Protein AF-A0A8T1UWN1-F1 (afdb_monomer_lite)

Secondary structure (DSSP, 8-state):
---HHHHHHHHHHHH------TT-EEEPPTT--GGG-GGG-SEEE--TTHHHHHHHHHHHHT-TTT----------TTSSHHHHHHHHHHHHHHTT-BEEEEETTTTEEEEEETTEEEEE-SGGGTTGGGSTTB-

Foldseek 3Di:
DCDPLQLLQLVQLQPQPFDLAAQDKRFRPPCHADSSDPVRPGIAGRHHCLVVVVVVLVCVLPPPVVPDNDDDDDDDPPPCPVSSVVVVSSVCSNVQAWEWDADPVPQWIWTDGNNDIDIDHPVVCPVVVVPSSYD

Radius of gyration: 14.73 Å; chains: 1; bounding box: 40×30×34 Å

pLDDT: mean 91.79, std 7.0, range [68.81, 98.38]

Organism: NCBI:txid29920

InterPro domains:
  IPR052980 Crinkler effector [PTHR33129] (8-135)

Sequence (135 aa):
MNPAALVAFWKAFRTIPTEIKADAVIALPEGTFLLGDSTLGSRIYIRFCYPQLWKLCWEIIHDKKMNTTHLVILGNPGIGKRFFGYVILLHLARVGATVVYESGGSNKRFLFSRDTVVQGSQSDFVQILKNPETY

Structure (mmCIF, N/CA/C/O backbone):
data_AF-A0A8T1UWN1-F1
#
_entry.id   AF-A0A8T1UWN1-F1
#
loop_
_atom_site.group_PDB
_atom_site.id
_atom_site.type_symbol
_atom_site.label_atom_id
_atom_site.label_alt_id
_atom_site.label_comp_id
_atom_site.label_asym_id
_atom_site.label_entity_id
_atom_site.label_seq_id
_atom_site.pdbx_PDB_ins_code
_atom_site.Cartn_x
_atom_site.Cartn_y
_atom_site.Cartn_z
_atom_site.occupancy
_atom_site.B_iso_or_equiv
_atom_site.auth_seq_id
_atom_site.auth_comp_id
_atom_site.auth_asym_id
_atom_site.auth_atom_id
_atom_site.pdbx_PDB_model_num
ATOM 1 N N . MET A 1 1 ? -12.426 2.978 16.751 1.00 70.06 1 MET A N 1
ATOM 2 C CA . MET A 1 1 ? -11.200 2.155 16.618 1.00 70.06 1 MET A CA 1
ATOM 3 C C . MET A 1 1 ? -11.524 0.901 15.812 1.00 70.06 1 MET A C 1
ATOM 5 O O . MET A 1 1 ? -12.646 0.431 15.929 1.00 70.06 1 MET A O 1
ATOM 9 N N . ASN A 1 2 ? -10.589 0.410 14.988 1.00 80.62 2 ASN A N 1
ATOM 10 C CA . ASN A 1 2 ? -10.671 -0.831 14.195 1.00 80.62 2 ASN A CA 1
ATOM 11 C C . ASN A 1 2 ? -11.940 -1.025 13.338 1.00 80.62 2 ASN A C 1
ATOM 13 O O . ASN A 1 2 ? -12.687 -1.978 13.561 1.00 80.62 2 ASN A O 1
ATOM 17 N N . PRO A 1 3 ? -12.200 -0.176 12.325 1.00 89.00 3 PRO A N 1
ATOM 18 C CA . PRO A 1 3 ? -13.298 -0.427 11.395 1.00 89.00 3 PRO A CA 1
ATOM 19 C C . PRO A 1 3 ? -13.068 -1.747 10.643 1.00 89.00 3 PRO A C 1
ATOM 21 O O . PRO A 1 3 ? -12.033 -1.917 9.997 1.00 89.00 3 PRO A O 1
ATOM 24 N N . ALA A 1 4 ? -14.026 -2.676 10.716 1.00 93.38 4 ALA A N 1
ATOM 25 C CA . ALA A 1 4 ? -13.863 -4.049 10.225 1.00 93.38 4 ALA A CA 1
ATOM 26 C C . ALA A 1 4 ? -13.403 -4.124 8.757 1.00 93.38 4 ALA A C 1
ATOM 28 O O . ALA A 1 4 ? -12.516 -4.907 8.426 1.00 93.38 4 ALA A O 1
ATOM 29 N N . ALA A 1 5 ? -13.939 -3.256 7.893 1.00 94.81 5 ALA A N 1
ATOM 30 C CA . ALA A 1 5 ? -13.566 -3.200 6.480 1.00 94.81 5 ALA A CA 1
ATOM 31 C C . ALA A 1 5 ? -12.099 -2.774 6.261 1.00 94.81 5 ALA A C 1
ATOM 33 O O . ALA A 1 5 ? -11.400 -3.355 5.432 1.00 94.81 5 ALA A O 1
ATOM 34 N N . LEU A 1 6 ? -11.601 -1.807 7.041 1.00 94.69 6 LEU A N 1
ATOM 35 C CA . LEU A 1 6 ? -10.200 -1.374 6.989 1.00 94.69 6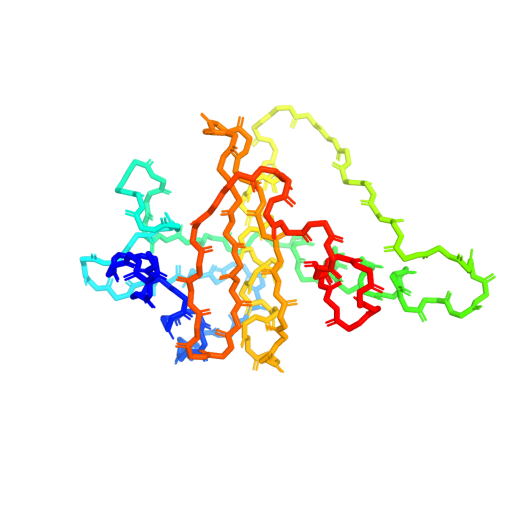 LEU A CA 1
ATOM 36 C C . LEU A 1 6 ? -9.253 -2.444 7.549 1.00 94.69 6 LEU A C 1
ATOM 38 O O . LEU A 1 6 ? -8.163 -2.643 7.014 1.00 94.69 6 LEU A O 1
ATOM 42 N N . VAL A 1 7 ? -9.677 -3.159 8.596 1.00 96.06 7 VAL A N 1
ATOM 43 C CA . VAL A 1 7 ? -8.933 -4.303 9.147 1.00 96.06 7 VAL A CA 1
ATOM 44 C C . VAL A 1 7 ? -8.823 -5.423 8.113 1.00 96.06 7 VAL A C 1
ATOM 46 O O . VAL A 1 7 ? -7.730 -5.952 7.907 1.00 96.06 7 VAL A O 1
ATOM 49 N N . ALA A 1 8 ? -9.921 -5.760 7.429 1.00 96.44 8 ALA A N 1
ATOM 50 C CA . ALA A 1 8 ? -9.925 -6.761 6.364 1.00 96.44 8 ALA A CA 1
ATOM 51 C C . ALA A 1 8 ? -8.974 -6.372 5.222 1.00 96.44 8 ALA A C 1
ATOM 53 O O . ALA A 1 8 ? -8.144 -7.182 4.810 1.00 96.44 8 ALA A O 1
ATOM 54 N N . PHE A 1 9 ? -9.030 -5.111 4.783 1.00 97.06 9 PHE A N 1
ATOM 55 C CA . PHE A 1 9 ? -8.119 -4.554 3.785 1.00 97.06 9 PHE A CA 1
ATOM 56 C C . PHE A 1 9 ? -6.643 -4.689 4.191 1.00 97.06 9 PHE A C 1
ATOM 58 O O . PHE A 1 9 ? -5.845 -5.258 3.444 1.00 97.06 9 PHE A O 1
ATOM 65 N N . TRP A 1 10 ? -6.275 -4.214 5.385 1.00 97.56 10 TRP A N 1
ATOM 66 C CA . TRP A 1 10 ? -4.885 -4.253 5.844 1.00 97.56 10 TRP A CA 1
ATOM 67 C C . TRP A 1 10 ? -4.378 -5.685 6.017 1.00 97.56 10 TRP A C 1
ATOM 69 O O . TRP A 1 10 ? -3.278 -6.024 5.580 1.00 97.56 10 TRP A O 1
ATOM 79 N N . LYS A 1 11 ? -5.208 -6.567 6.589 1.00 96.56 11 LYS A N 1
ATOM 80 C CA . LYS A 1 11 ? -4.894 -7.993 6.713 1.00 96.56 11 LYS A CA 1
ATOM 81 C C . LYS A 1 11 ? -4.654 -8.626 5.344 1.00 96.56 11 LYS A C 1
ATOM 83 O O . LYS A 1 11 ? -3.662 -9.332 5.192 1.00 96.56 11 LYS A O 1
ATOM 88 N N . ALA A 1 12 ? -5.501 -8.336 4.357 1.00 97.12 12 ALA A N 1
ATOM 89 C CA . ALA A 1 12 ? -5.335 -8.844 3.001 1.00 97.12 12 ALA A CA 1
ATOM 90 C C . ALA A 1 12 ? -4.007 -8.389 2.376 1.00 97.12 12 ALA A C 1
ATOM 92 O O . ALA A 1 12 ? -3.282 -9.208 1.820 1.00 97.12 12 ALA A O 1
ATOM 93 N N . PHE A 1 13 ? -3.630 -7.117 2.521 1.00 97.44 13 PHE A N 1
ATOM 94 C CA . PHE A 1 13 ? -2.342 -6.621 2.022 1.00 97.44 13 PHE A CA 1
ATOM 95 C C . PHE A 1 13 ? -1.134 -7.347 2.629 1.00 97.44 13 PHE A C 1
ATOM 97 O O . PHE A 1 13 ? -0.167 -7.624 1.918 1.00 97.44 13 PHE A O 1
ATOM 104 N N . ARG A 1 14 ? -1.202 -7.723 3.911 1.00 96.31 14 ARG A N 1
ATOM 105 C CA . ARG A 1 14 ? -0.138 -8.506 4.557 1.00 96.31 14 ARG A CA 1
ATOM 106 C C . ARG A 1 14 ? -0.030 -9.934 4.020 1.00 96.31 14 ARG A C 1
ATOM 108 O O . ARG A 1 14 ? 1.073 -10.464 3.967 1.00 96.31 14 ARG A O 1
ATOM 115 N N . THR A 1 15 ? -1.150 -10.569 3.667 1.00 95.56 15 THR A N 1
ATOM 116 C CA . THR A 1 15 ? -1.193 -12.021 3.411 1.00 95.56 15 THR A CA 1
ATOM 117 C C . THR A 1 15 ? -1.343 -12.413 1.945 1.00 95.56 15 THR A C 1
ATOM 119 O O . THR A 1 15 ? -1.142 -13.582 1.627 1.00 95.56 15 THR A O 1
ATOM 122 N N . ILE A 1 16 ? -1.703 -11.493 1.040 1.00 96.00 16 ILE A N 1
ATOM 123 C CA . ILE A 1 16 ? -1.822 -11.815 -0.389 1.00 96.00 16 ILE A CA 1
ATOM 124 C C . ILE A 1 16 ? -0.459 -12.280 -0.924 1.00 96.00 16 ILE A C 1
ATOM 126 O O . ILE A 1 16 ? 0.508 -11.520 -0.818 1.00 96.00 16 ILE A O 1
ATOM 130 N N . PRO A 1 17 ? -0.375 -13.468 -1.552 1.00 94.81 17 PRO A N 1
ATOM 131 C CA . PRO A 1 17 ? 0.894 -14.040 -1.999 1.00 94.81 17 PRO A CA 1
ATOM 132 C C . PRO A 1 17 ? 1.360 -13.500 -3.356 1.00 94.81 17 PRO A C 1
ATOM 134 O O . PRO A 1 17 ? 2.519 -13.678 -3.715 1.00 94.81 17 PRO A O 1
ATOM 137 N N . THR A 1 18 ? 0.480 -12.846 -4.125 1.00 96.62 18 THR A N 1
ATOM 138 C CA . THR A 1 18 ? 0.788 -12.390 -5.486 1.00 96.62 18 THR A CA 1
ATOM 139 C C . THR A 1 18 ? 2.007 -11.474 -5.498 1.00 96.62 18 THR A C 1
ATOM 141 O O . THR A 1 18 ? 2.058 -10.466 -4.793 1.00 96.62 18 THR A O 1
ATOM 144 N N . GLU A 1 19 ? 3.003 -11.807 -6.304 1.00 96.44 19 GLU A N 1
ATOM 145 C CA . GLU A 1 19 ? 4.214 -11.005 -6.444 1.00 96.44 19 GLU A CA 1
ATOM 146 C C . GLU A 1 19 ? 3.906 -9.601 -7.002 1.00 96.44 19 GLU A C 1
ATOM 148 O O . GLU A 1 19 ? 3.066 -9.443 -7.890 1.00 96.44 19 GLU A O 1
ATOM 153 N N . ILE A 1 20 ? 4.598 -8.574 -6.495 1.00 96.62 20 ILE A N 1
ATOM 154 C CA . ILE A 1 20 ? 4.471 -7.199 -7.000 1.00 96.62 20 ILE A CA 1
ATOM 155 C C . ILE A 1 20 ? 5.437 -7.038 -8.173 1.00 96.62 20 ILE A C 1
ATOM 157 O O . ILE A 1 20 ? 6.567 -6.585 -8.008 1.00 96.62 20 ILE A O 1
ATOM 161 N N . LYS A 1 21 ? 4.989 -7.435 -9.362 1.00 97.12 21 LYS A N 1
ATOM 162 C CA . LYS A 1 21 ? 5.741 -7.300 -10.615 1.00 97.12 21 LYS A CA 1
ATOM 163 C C . LYS A 1 21 ? 4.883 -6.700 -11.714 1.00 97.12 21 LYS A C 1
ATOM 165 O O . LYS A 1 21 ? 3.658 -6.738 -11.624 1.00 97.12 21 LYS A O 1
ATOM 170 N N . ALA A 1 22 ? 5.538 -6.157 -12.736 1.00 97.50 22 ALA A N 1
ATOM 171 C CA . ALA A 1 22 ? 4.879 -5.632 -13.925 1.00 97.50 22 ALA A CA 1
ATOM 172 C C . ALA A 1 22 ? 3.835 -6.623 -14.465 1.00 97.50 22 ALA A C 1
ATOM 174 O O . ALA A 1 22 ? 4.060 -7.833 -14.466 1.00 97.50 22 ALA A O 1
ATOM 175 N N . ASP A 1 23 ? 2.687 -6.085 -14.867 1.00 97.44 23 ASP A N 1
ATOM 176 C CA . ASP A 1 23 ? 1.549 -6.795 -15.454 1.00 97.44 23 ASP A CA 1
ATOM 177 C C . ASP A 1 23 ? 0.798 -7.754 -14.517 1.00 97.44 23 ASP A C 1
AT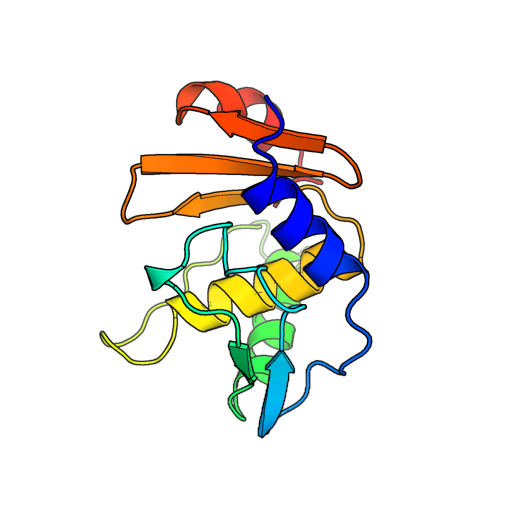OM 179 O O . ASP A 1 23 ? -0.225 -8.326 -14.897 1.00 97.44 23 ASP A O 1
ATOM 183 N N . ALA A 1 24 ? 1.227 -7.878 -13.258 1.00 98.00 24 ALA A N 1
ATOM 184 C CA . ALA A 1 24 ? 0.475 -8.612 -12.253 1.00 98.00 24 ALA A CA 1
ATOM 185 C C . ALA A 1 24 ? -0.815 -7.875 -11.856 1.00 98.00 24 ALA A C 1
ATOM 187 O O . ALA A 1 24 ? -0.902 -6.645 -11.872 1.00 98.00 24 ALA A O 1
ATOM 188 N N . VAL A 1 25 ? -1.812 -8.642 -11.411 1.00 98.25 25 VAL A N 1
ATOM 189 C CA . VAL A 1 25 ? -3.024 -8.110 -10.780 1.00 98.25 25 VAL A CA 1
ATOM 190 C C . VAL A 1 25 ? -3.079 -8.589 -9.337 1.00 98.25 25 VAL A C 1
ATOM 192 O O . VAL A 1 25 ? -3.229 -9.780 -9.069 1.00 98.25 25 VAL A O 1
ATOM 195 N N . ILE A 1 26 ? -2.998 -7.649 -8.402 1.00 98.31 26 ILE A N 1
ATOM 196 C CA . ILE A 1 26 ? -3.259 -7.899 -6.988 1.00 98.31 26 ILE A CA 1
ATOM 197 C C . ILE A 1 26 ? -4.773 -7.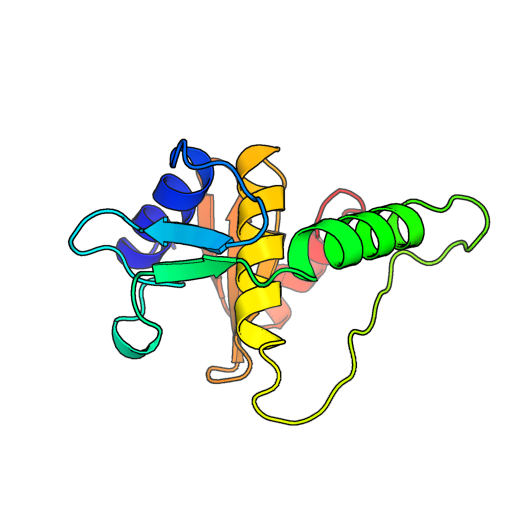880 -6.801 1.00 98.31 26 ILE A C 1
ATOM 199 O O . ILE A 1 26 ? -5.400 -6.836 -6.971 1.00 98.31 26 ILE A O 1
ATOM 203 N N . ALA A 1 27 ? -5.365 -9.027 -6.485 1.00 98.06 27 ALA A N 1
ATOM 204 C CA . ALA A 1 27 ? -6.786 -9.142 -6.182 1.00 98.06 27 ALA A CA 1
ATOM 205 C C . ALA A 1 27 ? -6.975 -9.321 -4.673 1.00 98.06 27 ALA A C 1
ATOM 207 O O . ALA A 1 27 ? -6.390 -10.225 -4.075 1.00 98.06 27 ALA A O 1
ATOM 208 N N . LEU A 1 28 ? -7.775 -8.448 -4.063 1.00 98.12 28 LEU A N 1
ATOM 209 C CA . LEU A 1 28 ? -8.207 -8.603 -2.681 1.00 98.12 28 LEU A CA 1
ATOM 210 C C . LEU A 1 28 ? -9.192 -9.781 -2.565 1.00 98.12 28 LEU A C 1
ATOM 212 O O . LEU A 1 28 ? -9.882 -10.088 -3.543 1.00 98.12 28 LEU A O 1
ATOM 216 N N . PRO A 1 29 ? -9.280 -10.431 -1.389 1.00 97.56 29 PRO A N 1
ATOM 217 C CA . PRO A 1 29 ? -10.310 -11.426 -1.118 1.00 97.56 29 PRO A CA 1
ATOM 218 C C . PRO A 1 29 ? -11.716 -10.882 -1.381 1.00 97.56 29 PRO A C 1
ATOM 220 O O . PRO A 1 29 ? -11.963 -9.678 -1.276 1.00 97.56 29 PRO A O 1
ATOM 223 N N . GLU A 1 30 ? -12.649 -11.780 -1.686 1.00 96.38 30 GLU A N 1
ATOM 224 C CA . GLU A 1 30 ? -14.051 -11.424 -1.893 1.00 96.38 30 GLU A CA 1
ATOM 225 C C . GLU A 1 30 ? -14.611 -10.620 -0.705 1.00 96.38 30 GLU A C 1
ATOM 227 O O . GLU A 1 30 ? -14.270 -10.862 0.455 1.00 96.38 30 GLU A O 1
ATOM 232 N N . GLY A 1 31 ? -15.412 -9.594 -1.004 1.00 96.12 31 GLY A N 1
ATOM 233 C CA . GLY A 1 31 ? -15.956 -8.672 -0.000 1.00 96.12 31 GLY A CA 1
ATOM 234 C C . GLY A 1 31 ? -14.941 -7.697 0.614 1.00 96.12 31 GLY A C 1
ATOM 235 O O . GLY A 1 31 ? -15.322 -6.882 1.452 1.00 96.12 31 GLY A O 1
ATOM 236 N N . THR A 1 32 ? -13.666 -7.738 0.206 1.00 97.75 32 THR A N 1
ATOM 237 C CA . THR A 1 32 ? -12.629 -6.804 0.666 1.00 97.75 32 THR A CA 1
ATOM 238 C C . THR A 1 32 ? -12.329 -5.758 -0.404 1.00 97.75 32 THR A C 1
ATOM 240 O O . THR A 1 32 ? -12.079 -6.079 -1.566 1.00 97.75 32 THR A O 1
ATOM 243 N N . PHE A 1 33 ? -12.303 -4.490 0.002 1.00 97.38 33 PHE A N 1
ATOM 244 C CA . PHE A 1 33 ? -12.103 -3.354 -0.895 1.00 97.38 33 PHE A CA 1
ATOM 245 C C . PHE A 1 33 ? -10.942 -2.475 -0.439 1.00 97.38 33 PHE A C 1
ATOM 247 O O . PHE A 1 33 ? -10.554 -2.491 0.732 1.00 97.38 33 PHE A O 1
ATOM 254 N N . LEU A 1 34 ? -10.377 -1.706 -1.367 1.00 96.25 34 LEU A N 1
ATOM 255 C CA . LEU A 1 34 ? -9.300 -0.762 -1.086 1.00 96.25 34 LEU A CA 1
ATOM 256 C C . LEU A 1 34 ? -9.749 0.235 -0.016 1.00 96.25 34 LEU A C 1
ATOM 258 O O . LEU A 1 34 ? -10.805 0.848 -0.139 1.00 96.25 34 LEU A O 1
ATOM 262 N N . LEU A 1 35 ? -8.966 0.359 1.061 1.00 94.38 35 LEU A N 1
ATOM 263 C CA . LEU A 1 35 ? -9.310 1.168 2.240 1.00 94.38 35 LEU A CA 1
ATOM 264 C C . LEU A 1 35 ? -10.693 0.844 2.851 1.00 94.38 35 LEU A C 1
ATOM 266 O O . LEU A 1 35 ? -11.278 1.677 3.538 1.00 94.38 35 LEU A O 1
ATOM 270 N N . GLY A 1 36 ? -11.235 -0.352 2.607 1.00 94.19 36 GLY A N 1
ATOM 271 C CA . GLY A 1 36 ? -12.578 -0.727 3.047 1.00 94.19 36 GLY A CA 1
ATOM 272 C C . GLY A 1 36 ? -13.725 -0.015 2.313 1.00 94.19 36 GLY A C 1
ATOM 273 O O . GLY A 1 36 ? -14.857 -0.086 2.784 1.00 94.19 36 GLY A O 1
ATOM 274 N N . ASP A 1 37 ? -13.463 0.653 1.185 1.00 92.88 37 ASP A N 1
ATOM 275 C CA . ASP A 1 37 ? -14.457 1.388 0.396 1.00 92.88 37 ASP A CA 1
ATOM 276 C C . ASP A 1 37 ? -14.705 0.708 -0.958 1.00 92.88 37 ASP A C 1
ATOM 278 O O . ASP A 1 37 ? -13.829 0.649 -1.824 1.00 92.88 37 ASP A O 1
ATOM 282 N N . SER A 1 38 ? -15.933 0.222 -1.157 1.00 94.50 38 SER A N 1
ATOM 283 C CA . SER A 1 38 ? -16.347 -0.472 -2.384 1.00 94.50 38 SER A CA 1
ATOM 284 C C . SER A 1 38 ? -16.186 0.350 -3.666 1.00 94.50 38 SER A C 1
ATOM 286 O O . SER A 1 38 ? -15.944 -0.223 -4.728 1.00 94.50 38 SER A O 1
ATOM 288 N N . THR A 1 39 ? -16.239 1.682 -3.579 1.00 92.81 39 THR A N 1
ATOM 289 C CA . THR A 1 39 ? -16.098 2.573 -4.740 1.00 92.81 39 THR A CA 1
ATOM 290 C C . THR A 1 39 ? -14.668 2.626 -5.277 1.00 92.81 39 THR A C 1
ATOM 292 O O . THR A 1 39 ? -14.449 2.975 -6.438 1.00 92.81 39 THR A O 1
ATOM 295 N N . LEU A 1 40 ? -13.682 2.247 -4.458 1.00 92.50 40 LEU A N 1
ATOM 296 C CA . LEU A 1 40 ? -12.272 2.204 -4.843 1.00 92.50 40 LEU A CA 1
ATOM 297 C C . LEU A 1 40 ? -11.896 0.891 -5.543 1.00 92.50 40 LEU A C 1
ATOM 299 O O . LEU A 1 40 ? -10.841 0.815 -6.172 1.00 92.50 40 LEU A O 1
ATOM 303 N N . GLY A 1 41 ? -12.768 -0.118 -5.475 1.00 95.25 41 GLY A N 1
ATOM 304 C CA . GLY A 1 41 ? -12.560 -1.435 -6.063 1.00 95.25 41 GLY A CA 1
ATOM 305 C C . GLY A 1 41 ? -11.711 -2.371 -5.199 1.00 95.25 41 GLY A C 1
ATOM 306 O O . GLY A 1 41 ? -11.269 -2.039 -4.099 1.00 95.25 41 GLY A O 1
ATOM 307 N N . SER A 1 42 ? -11.501 -3.584 -5.707 1.00 97.50 42 SER A N 1
ATOM 308 C CA . SER A 1 42 ? -10.837 -4.687 -4.995 1.00 97.50 42 SER A CA 1
ATOM 309 C C . SER A 1 42 ? -9.600 -5.230 -5.718 1.00 97.50 42 SER A C 1
ATOM 311 O O . SER A 1 42 ? -9.042 -6.251 -5.323 1.00 97.50 42 SER A O 1
ATOM 313 N N . ARG A 1 43 ? -9.163 -4.582 -6.803 1.00 98.00 43 ARG A N 1
ATOM 314 C CA . ARG A 1 43 ? -8.059 -5.059 -7.646 1.00 98.00 43 ARG A CA 1
ATOM 315 C C . ARG A 1 43 ? -7.107 -3.922 -7.988 1.00 98.00 43 ARG A C 1
ATOM 317 O O . ARG A 1 43 ? -7.540 -2.804 -8.252 1.00 98.00 43 ARG A O 1
ATOM 324 N N . ILE A 1 44 ? -5.816 -4.228 -8.027 1.00 98.06 44 ILE A N 1
ATOM 325 C CA . ILE A 1 44 ? -4.758 -3.307 -8.443 1.00 98.06 44 ILE A CA 1
ATOM 326 C C . ILE A 1 44 ? -3.980 -3.967 -9.575 1.00 98.06 44 ILE A C 1
ATOM 328 O O . ILE A 1 44 ? -3.386 -5.025 -9.383 1.00 98.06 44 ILE A O 1
ATOM 332 N N . TYR A 1 45 ? -3.962 -3.335 -10.744 1.00 98.19 45 TYR A N 1
ATOM 333 C CA . TYR A 1 45 ? -3.059 -3.713 -11.828 1.00 98.19 45 TYR A CA 1
ATOM 334 C C . TYR A 1 45 ? -1.698 -3.037 -11.630 1.00 98.19 45 TYR A C 1
ATOM 336 O O . TYR A 1 45 ? -1.616 -1.814 -11.469 1.00 98.19 45 TYR A O 1
ATOM 344 N N . ILE A 1 46 ? -0.632 -3.834 -11.622 1.00 98.38 46 ILE A N 1
ATOM 345 C CA . ILE A 1 46 ? 0.737 -3.362 -11.447 1.00 98.38 46 ILE A CA 1
ATOM 346 C C . ILE A 1 46 ? 1.276 -2.926 -12.805 1.00 98.38 46 ILE A C 1
ATOM 348 O O . ILE A 1 46 ? 1.644 -3.741 -13.647 1.00 98.38 46 ILE A O 1
ATOM 352 N N . ARG A 1 47 ? 1.328 -1.612 -13.023 1.00 97.69 47 ARG A N 1
ATOM 353 C CA . ARG A 1 47 ? 1.869 -1.052 -14.265 1.00 97.69 47 ARG A CA 1
ATOM 354 C C . ARG A 1 47 ? 3.352 -1.381 -14.394 1.00 97.69 47 ARG A C 1
ATOM 356 O O . ARG A 1 47 ? 4.061 -1.424 -13.390 1.00 97.69 47 ARG A O 1
ATOM 363 N N . PHE A 1 48 ? 3.828 -1.500 -15.632 1.00 97.19 48 PHE A N 1
ATOM 364 C CA . PHE A 1 48 ? 5.226 -1.818 -15.936 1.00 97.19 48 PHE A CA 1
ATOM 365 C C . PHE A 1 48 ? 6.244 -0.942 -15.179 1.00 97.19 48 PHE A C 1
ATOM 367 O O . PHE A 1 48 ? 7.290 -1.430 -14.761 1.00 97.19 48 PHE A O 1
ATOM 374 N N . CYS A 1 49 ? 5.925 0.339 -14.955 1.00 96.25 49 CYS A N 1
ATOM 375 C CA . CYS A 1 49 ? 6.814 1.287 -14.288 1.00 96.25 49 CYS A CA 1
ATOM 376 C C . CYS A 1 49 ? 6.785 1.214 -12.755 1.00 96.25 49 CYS A C 1
ATOM 378 O O . CYS A 1 49 ? 7.702 1.726 -12.118 1.00 96.25 49 CYS A O 1
ATOM 380 N N . TYR A 1 50 ? 5.768 0.603 -12.137 1.00 97.56 50 TYR A N 1
ATOM 381 C CA . TYR A 1 50 ? 5.605 0.630 -10.679 1.00 97.56 50 TYR A CA 1
ATOM 382 C C . TYR A 1 50 ? 6.764 -0.021 -9.914 1.00 97.56 50 TYR A C 1
ATOM 384 O O . TYR A 1 50 ? 7.230 0.609 -8.967 1.00 97.56 50 TYR A O 1
ATOM 392 N N . PRO A 1 51 ? 7.284 -1.208 -10.293 1.00 97.06 51 PRO A N 1
ATOM 393 C CA . PRO A 1 51 ? 8.393 -1.815 -9.556 1.00 97.06 51 PRO A CA 1
ATOM 394 C C . PRO A 1 51 ? 9.664 -0.956 -9.574 1.00 97.06 51 PRO A C 1
ATOM 396 O O . PRO A 1 51 ? 10.300 -0.760 -8.540 1.00 97.06 51 PRO A O 1
ATOM 399 N N . GLN A 1 52 ? 10.013 -0.398 -10.738 1.00 96.81 52 GLN A N 1
ATOM 400 C CA . GLN A 1 52 ? 11.186 0.470 -10.879 1.00 96.81 52 GLN A CA 1
ATOM 401 C C . GLN A 1 52 ? 10.992 1.805 -10.155 1.00 96.81 52 GLN A C 1
ATOM 403 O O . GLN A 1 52 ? 11.908 2.274 -9.483 1.00 96.81 52 GLN A O 1
ATOM 408 N N . LEU A 1 53 ? 9.792 2.388 -10.242 1.00 96.62 53 LEU A N 1
ATOM 409 C CA . LEU A 1 53 ? 9.462 3.617 -9.529 1.00 96.62 53 LEU A CA 1
ATOM 410 C C . LEU A 1 53 ? 9.547 3.413 -8.015 1.00 96.62 53 LEU A C 1
ATOM 412 O O . LEU A 1 53 ? 10.146 4.235 -7.335 1.00 96.62 53 LEU A O 1
ATOM 416 N N . TRP A 1 54 ? 9.015 2.306 -7.488 1.00 96.25 54 TRP A N 1
ATOM 417 C CA . TRP A 1 54 ? 9.119 1.993 -6.062 1.00 96.25 54 TRP A CA 1
ATOM 418 C C . TRP A 1 54 ? 10.569 1.851 -5.609 1.00 96.25 54 TRP A C 1
ATOM 420 O O . TRP A 1 54 ? 10.938 2.435 -4.594 1.00 96.25 54 TRP A O 1
ATOM 430 N N . LYS A 1 55 ? 11.398 1.135 -6.379 1.00 95.81 55 LYS A N 1
ATOM 431 C CA . LYS A 1 55 ? 12.830 1.009 -6.090 1.00 95.81 55 LYS A CA 1
ATOM 432 C C . LYS A 1 55 ? 13.492 2.385 -5.955 1.00 95.81 55 LYS A C 1
ATOM 434 O O . LYS A 1 55 ? 14.145 2.639 -4.950 1.00 95.81 55 LYS A O 1
ATOM 439 N N . LEU A 1 56 ? 13.250 3.280 -6.914 1.00 94.50 56 LEU A N 1
ATOM 440 C CA . LEU A 1 56 ? 13.772 4.647 -6.881 1.00 94.50 56 LEU A CA 1
ATOM 441 C C . LEU A 1 56 ? 13.259 5.434 -5.664 1.00 94.50 56 LEU A C 1
ATOM 443 O O . LEU A 1 56 ? 14.039 6.089 -4.979 1.00 94.50 56 LEU A O 1
ATOM 447 N N . CYS A 1 57 ? 11.957 5.360 -5.366 1.00 93.69 57 CYS A N 1
ATOM 448 C CA . CYS A 1 57 ? 11.376 6.005 -4.187 1.00 93.69 57 CYS A CA 1
ATOM 449 C C . CYS A 1 57 ? 12.045 5.521 -2.894 1.00 93.69 57 CYS A C 1
ATOM 451 O O . CYS A 1 57 ? 12.387 6.332 -2.038 1.00 93.69 57 CYS A O 1
ATOM 453 N N . TRP A 1 58 ? 12.238 4.208 -2.765 1.00 92.31 58 TRP A N 1
ATOM 454 C CA . TRP A 1 58 ? 12.834 3.596 -1.584 1.00 92.31 58 TRP A CA 1
ATOM 455 C C . TRP A 1 58 ? 14.292 4.013 -1.389 1.00 92.31 58 TRP A C 1
ATOM 457 O O . TRP A 1 58 ? 14.683 4.336 -0.267 1.00 92.31 58 TRP A O 1
ATOM 467 N N . GLU A 1 59 ? 15.065 4.053 -2.477 1.00 91.50 59 GLU A N 1
ATOM 468 C CA . GLU A 1 59 ? 16.451 4.531 -2.485 1.00 91.50 59 GLU A CA 1
ATOM 469 C C . GLU A 1 59 ? 16.545 5.995 -2.040 1.00 91.50 59 GLU A C 1
ATOM 471 O O . GLU A 1 59 ? 17.379 6.307 -1.198 1.00 91.50 59 GLU A O 1
ATOM 476 N N . ILE A 1 60 ? 15.656 6.869 -2.529 1.00 89.69 60 ILE A N 1
ATOM 477 C CA . ILE A 1 60 ? 15.622 8.288 -2.137 1.00 89.69 60 ILE A CA 1
ATOM 478 C C . ILE A 1 60 ? 15.296 8.447 -0.647 1.00 89.69 60 ILE A C 1
ATOM 480 O O . ILE A 1 60 ? 15.997 9.169 0.054 1.00 89.69 60 ILE A O 1
ATOM 484 N N . ILE A 1 61 ? 14.256 7.764 -0.151 1.00 88.31 61 ILE A N 1
ATOM 485 C CA . ILE A 1 61 ? 13.806 7.883 1.250 1.00 88.31 61 ILE A CA 1
ATOM 486 C C . ILE A 1 61 ? 14.904 7.442 2.233 1.00 88.31 61 ILE A C 1
ATOM 488 O O . ILE A 1 61 ? 14.999 7.986 3.331 1.00 88.31 61 ILE A O 1
ATOM 492 N N . HIS A 1 62 ? 15.740 6.478 1.837 1.00 86.50 62 HIS A N 1
ATOM 493 C CA . HIS A 1 62 ? 16.800 5.914 2.677 1.00 86.50 62 HIS A CA 1
ATOM 494 C C . HIS A 1 62 ? 18.205 6.419 2.317 1.00 86.50 62 HIS A C 1
ATOM 496 O O . HIS A 1 62 ? 19.198 5.884 2.828 1.00 86.50 62 HIS A O 1
ATOM 502 N N . ASP A 1 63 ? 18.323 7.444 1.467 1.00 86.12 63 ASP A N 1
ATOM 503 C CA . ASP A 1 63 ? 19.617 8.037 1.149 1.00 86.12 63 ASP A CA 1
ATOM 504 C C . ASP A 1 63 ? 20.129 8.871 2.332 1.00 86.12 63 ASP A C 1
ATOM 506 O O . ASP A 1 63 ? 19.732 10.016 2.567 1.00 86.12 63 ASP A O 1
ATOM 510 N N . LYS A 1 64 ? 21.097 8.297 3.054 1.00 80.81 64 LYS A N 1
ATOM 511 C CA . LYS A 1 64 ? 21.773 8.931 4.194 1.00 80.81 64 LYS A CA 1
ATOM 512 C C . LYS A 1 64 ? 22.460 10.257 3.841 1.00 80.81 64 LYS A C 1
ATOM 514 O O . LYS A 1 64 ? 22.740 11.032 4.749 1.00 80.81 64 LYS A O 1
ATOM 519 N N . LYS A 1 65 ? 22.761 10.522 2.563 1.00 81.75 65 LYS A N 1
ATOM 520 C CA . LYS A 1 65 ? 23.409 11.766 2.120 1.00 81.75 65 LYS A CA 1
ATOM 521 C C . LYS A 1 65 ? 22.421 12.907 1.911 1.00 81.75 65 LYS A C 1
ATOM 523 O O . LYS A 1 65 ? 22.794 14.057 2.120 1.00 81.75 65 LYS A O 1
ATOM 528 N N . MET A 1 66 ? 21.189 12.611 1.494 1.00 72.00 66 MET A N 1
ATOM 529 C CA . MET A 1 66 ? 20.197 13.645 1.181 1.00 72.00 66 MET A CA 1
ATOM 530 C C . MET A 1 66 ? 19.562 14.270 2.429 1.00 72.00 66 MET A C 1
ATOM 532 O O . MET A 1 66 ? 19.000 15.358 2.336 1.00 72.00 66 MET A O 1
ATOM 536 N N . ASN A 1 67 ? 19.669 13.616 3.593 1.00 69.62 67 ASN A N 1
ATOM 537 C CA . ASN A 1 67 ? 19.130 14.076 4.881 1.00 69.62 67 ASN A CA 1
ATOM 538 C C . ASN A 1 67 ? 17.636 14.481 4.835 1.00 69.62 67 ASN A C 1
ATOM 540 O O . ASN A 1 67 ? 17.167 15.245 5.676 1.00 69.62 67 ASN A O 1
ATOM 544 N N . THR A 1 68 ? 16.885 13.977 3.848 1.00 69.75 68 THR A N 1
ATOM 545 C CA . THR A 1 68 ? 15.440 14.163 3.701 1.00 69.75 68 THR A CA 1
ATOM 546 C C . THR A 1 68 ? 14.784 12.814 3.459 1.00 69.75 68 THR A C 1
ATOM 548 O O . THR A 1 68 ? 15.157 12.083 2.548 1.00 69.75 68 THR A O 1
ATOM 551 N N . THR A 1 69 ? 13.777 12.501 4.267 1.00 77.44 69 THR A N 1
ATOM 552 C CA . THR A 1 69 ? 12.912 11.326 4.100 1.00 77.44 69 THR A CA 1
ATOM 553 C C . THR A 1 69 ? 11.659 11.655 3.282 1.00 77.44 69 THR A C 1
ATOM 555 O O . THR A 1 69 ? 10.811 10.796 3.049 1.00 77.44 69 THR A O 1
ATOM 558 N N . HIS A 1 70 ? 11.517 12.911 2.841 1.00 83.06 70 HIS A N 1
ATOM 559 C CA . HIS A 1 70 ? 10.331 13.401 2.151 1.00 83.06 70 HIS A CA 1
ATOM 560 C C . HIS A 1 70 ? 10.427 13.188 0.642 1.00 83.06 70 HIS A C 1
ATOM 562 O O . HIS A 1 70 ? 11.375 13.627 -0.008 1.00 83.06 70 HIS A O 1
ATOM 568 N N . LEU A 1 71 ? 9.383 12.582 0.077 1.00 88.94 71 LEU A N 1
ATOM 569 C CA . LEU A 1 71 ? 9.235 12.353 -1.353 1.00 88.94 71 LEU A CA 1
ATOM 570 C C . LEU A 1 71 ? 7.905 12.932 -1.841 1.00 88.94 71 LEU A C 1
ATOM 572 O O . LEU A 1 71 ? 6.858 12.715 -1.232 1.00 88.94 71 LEU A O 1
ATOM 576 N N . VAL A 1 72 ? 7.933 13.606 -2.992 1.00 90.75 72 VAL A N 1
ATOM 577 C CA . VAL A 1 72 ? 6.727 14.077 -3.684 1.00 90.75 72 VAL A CA 1
ATOM 578 C C . VAL A 1 72 ? 6.668 13.460 -5.077 1.00 90.75 72 VAL A C 1
ATOM 580 O O . VAL A 1 72 ? 7.581 13.629 -5.880 1.00 90.75 72 VAL A O 1
ATOM 583 N N . ILE A 1 73 ? 5.573 12.758 -5.380 1.00 91.56 73 ILE A N 1
ATOM 584 C CA . ILE A 1 73 ? 5.347 12.129 -6.689 1.00 91.56 73 ILE A CA 1
ATOM 585 C C . ILE A 1 73 ? 4.379 12.986 -7.503 1.00 91.56 73 ILE A C 1
ATOM 587 O O . ILE A 1 73 ? 3.176 13.033 -7.230 1.00 91.56 73 ILE A O 1
ATOM 591 N N . LEU A 1 74 ? 4.906 13.644 -8.533 1.00 93.06 74 LEU A N 1
ATOM 592 C CA . LEU A 1 74 ? 4.135 14.480 -9.452 1.00 93.06 74 LEU A CA 1
ATOM 593 C C . LEU A 1 74 ? 3.698 13.703 -10.700 1.00 93.06 74 LEU A C 1
ATOM 595 O O . LEU A 1 74 ? 4.209 12.632 -11.017 1.00 93.06 74 LEU A O 1
ATOM 599 N N . GLY A 1 75 ? 2.713 14.245 -11.413 1.00 91.50 75 GLY A N 1
ATOM 600 C CA . GLY A 1 75 ? 2.272 13.712 -12.699 1.00 91.50 75 GLY A CA 1
ATOM 601 C C . GLY A 1 75 ? 0.861 14.150 -13.063 1.00 91.50 75 GLY A C 1
ATOM 602 O O . GLY A 1 75 ? 0.122 14.675 -12.227 1.00 91.50 75 GLY A O 1
ATOM 603 N N . ASN A 1 76 ? 0.448 13.862 -14.292 1.00 95.31 76 ASN A N 1
ATOM 604 C CA . ASN A 1 76 ? -0.853 14.285 -14.808 1.00 95.31 76 ASN A CA 1
ATOM 605 C C . ASN A 1 76 ? -2.031 13.602 -14.079 1.00 95.31 76 ASN A C 1
ATOM 607 O O . ASN A 1 76 ? -1.877 12.504 -13.517 1.00 95.31 76 ASN A O 1
ATOM 611 N N . PRO A 1 77 ? -3.219 14.228 -14.030 1.00 94.25 77 PRO A N 1
ATOM 612 C CA . PRO A 1 77 ? -4.442 13.562 -13.586 1.00 94.25 77 PRO A CA 1
ATOM 613 C C . PRO A 1 77 ? -4.660 12.235 -14.332 1.00 94.25 77 PRO A C 1
ATOM 615 O O . PRO A 1 77 ? -4.298 12.101 -15.495 1.00 94.25 77 PRO A O 1
ATOM 618 N N . GLY A 1 78 ? -5.188 11.215 -13.652 1.00 90.94 78 GLY A N 1
ATOM 619 C CA . GLY A 1 78 ? -5.465 9.907 -14.269 1.00 90.94 78 GLY A CA 1
ATOM 620 C C . GLY A 1 78 ? -4.248 9.007 -14.551 1.00 90.94 78 GLY A C 1
ATOM 621 O O . GLY A 1 78 ? -4.425 7.814 -14.788 1.00 90.94 78 GLY A O 1
ATOM 622 N N . ILE A 1 79 ? -3.005 9.494 -14.416 1.00 93.31 79 ILE A N 1
ATOM 623 C CA . ILE A 1 79 ? -1.791 8.698 -14.707 1.00 93.31 79 ILE A CA 1
ATOM 624 C C . ILE A 1 79 ? -1.532 7.545 -13.712 1.00 93.31 79 ILE A C 1
ATOM 626 O O . ILE A 1 79 ? -0.568 6.802 -13.849 1.00 93.31 79 ILE A O 1
ATOM 630 N N . GLY A 1 80 ? -2.389 7.362 -12.703 1.00 93.31 80 GLY A N 1
ATOM 631 C CA . GLY A 1 80 ? -2.313 6.228 -11.776 1.00 93.31 80 GLY A CA 1
ATOM 632 C C . GLY A 1 80 ? -1.560 6.487 -10.469 1.00 93.31 80 GLY A C 1
ATOM 633 O O . GLY A 1 80 ? -1.261 5.530 -9.764 1.00 93.31 80 GLY A O 1
ATOM 634 N N . LYS A 1 81 ? -1.297 7.748 -10.096 1.00 94.06 81 LYS A N 1
ATOM 635 C CA . LYS A 1 81 ? -0.636 8.095 -8.816 1.00 94.06 81 LYS A CA 1
ATOM 636 C C . LYS A 1 81 ? -1.340 7.493 -7.592 1.00 94.06 81 LYS A C 1
ATOM 638 O O . LYS A 1 81 ? -0.689 6.946 -6.713 1.00 94.06 81 LYS A O 1
ATOM 643 N N . ARG A 1 82 ? -2.679 7.540 -7.563 1.00 93.56 82 ARG A N 1
ATOM 644 C CA . ARG A 1 82 ? -3.486 6.976 -6.466 1.00 93.56 82 ARG A CA 1
ATOM 645 C C . ARG A 1 82 ? -3.248 5.472 -6.295 1.00 93.56 82 ARG A C 1
ATOM 647 O O . ARG A 1 82 ? -2.988 5.022 -5.187 1.00 93.56 82 ARG A O 1
ATOM 654 N N . PHE A 1 83 ? -3.289 4.717 -7.393 1.00 95.62 83 PHE A N 1
ATOM 655 C CA . PHE A 1 83 ? -3.043 3.273 -7.369 1.00 95.62 83 PHE A CA 1
ATOM 656 C C . PHE A 1 83 ? -1.597 2.942 -7.012 1.00 95.62 83 PHE A C 1
ATOM 658 O O . PHE A 1 83 ? -1.374 1.998 -6.264 1.00 95.62 83 PHE A O 1
ATOM 665 N N . PHE A 1 84 ? -0.630 3.747 -7.461 1.00 97.00 84 PHE A N 1
ATOM 666 C CA . PHE A 1 84 ? 0.750 3.600 -7.008 1.00 97.00 84 PHE A CA 1
ATOM 667 C C . PHE A 1 84 ? 0.875 3.781 -5.487 1.00 97.00 84 PHE A C 1
ATOM 669 O O . PHE A 1 84 ? 1.549 2.991 -4.837 1.00 97.00 84 PHE A O 1
ATOM 676 N N . GLY A 1 85 ? 0.135 4.724 -4.893 1.00 95.75 85 GLY A N 1
ATOM 677 C CA . GLY A 1 85 ? 0.023 4.851 -3.436 1.00 95.75 85 GLY A CA 1
ATOM 678 C C . GLY A 1 85 ? -0.469 3.571 -2.746 1.00 95.75 85 GLY A C 1
ATOM 679 O O . GLY A 1 85 ? 0.077 3.179 -1.720 1.00 95.75 85 GLY A O 1
ATOM 680 N N . TYR A 1 86 ? -1.442 2.861 -3.326 1.00 96.88 86 TYR A N 1
ATOM 681 C CA . TYR A 1 86 ? -1.872 1.559 -2.797 1.00 96.88 86 TYR A CA 1
ATOM 682 C C . TYR A 1 86 ? -0.807 0.468 -2.959 1.00 96.88 86 TYR A C 1
ATOM 684 O O . TYR A 1 86 ? -0.696 -0.404 -2.103 1.00 96.88 86 TYR A O 1
ATOM 692 N N . VAL A 1 87 ? 0.006 0.520 -4.016 1.00 97.62 87 VAL A N 1
ATOM 693 C CA . VAL A 1 87 ? 1.152 -0.390 -4.182 1.00 97.62 87 VAL A CA 1
ATOM 694 C C . VAL A 1 87 ? 2.231 -0.118 -3.130 1.00 97.62 87 VAL A C 1
ATOM 696 O O . VAL A 1 87 ? 2.777 -1.066 -2.571 1.00 97.62 87 VAL A O 1
ATOM 699 N N . ILE A 1 88 ? 2.485 1.149 -2.786 1.00 97.12 88 ILE A N 1
ATOM 700 C CA . ILE A 1 88 ? 3.373 1.516 -1.670 1.00 97.12 88 ILE A CA 1
ATOM 701 C C . ILE A 1 88 ? 2.837 0.935 -0.355 1.00 97.12 88 ILE A C 1
ATOM 703 O O . ILE A 1 88 ? 3.570 0.252 0.356 1.00 97.12 88 ILE A O 1
ATOM 707 N N . LEU A 1 89 ? 1.542 1.122 -0.066 1.00 97.12 89 LEU A N 1
ATOM 708 C CA . LEU A 1 89 ? 0.902 0.518 1.109 1.00 97.12 89 LEU A CA 1
ATOM 709 C C . LEU A 1 89 ? 1.062 -1.006 1.141 1.00 97.12 89 LEU A C 1
ATOM 711 O O . LEU A 1 89 ? 1.304 -1.566 2.206 1.00 97.12 89 LEU A O 1
ATOM 715 N N . LEU A 1 90 ? 0.951 -1.681 -0.006 1.00 97.94 90 LEU A N 1
ATOM 716 C CA . LEU A 1 90 ? 1.138 -3.127 -0.103 1.00 97.94 90 LEU A CA 1
ATOM 717 C C . LEU A 1 90 ? 2.576 -3.548 0.239 1.00 97.94 90 LEU A C 1
ATOM 719 O O . LEU A 1 90 ? 2.763 -4.504 0.991 1.00 97.94 90 LEU A O 1
ATOM 723 N N . HIS A 1 91 ? 3.589 -2.839 -0.271 1.00 97.00 91 HIS A N 1
ATOM 724 C CA . HIS A 1 91 ? 4.987 -3.086 0.100 1.00 97.00 91 HIS A CA 1
ATOM 725 C C . HIS A 1 91 ? 5.206 -2.911 1.607 1.00 97.00 91 HIS A C 1
ATOM 727 O O . HIS A 1 91 ? 5.749 -3.806 2.255 1.00 97.00 91 HIS A O 1
ATOM 733 N N . LEU A 1 92 ? 4.730 -1.794 2.166 1.00 96.19 92 LEU A N 1
ATOM 734 C CA . LEU A 1 92 ? 4.874 -1.463 3.584 1.00 96.19 92 LEU A CA 1
ATOM 735 C C . LEU A 1 92 ? 4.142 -2.466 4.493 1.00 96.19 92 LEU A C 1
ATOM 737 O O . LEU A 1 92 ? 4.685 -2.893 5.511 1.00 96.19 92 LEU A O 1
ATOM 741 N N . ALA A 1 93 ? 2.954 -2.925 4.093 1.00 96.69 93 ALA A N 1
ATOM 742 C CA . ALA A 1 93 ? 2.212 -3.960 4.809 1.00 96.69 93 ALA A CA 1
ATOM 743 C C . ALA A 1 93 ? 2.998 -5.275 4.903 1.00 96.69 93 ALA A C 1
ATOM 745 O O . ALA A 1 93 ? 3.054 -5.890 5.969 1.00 96.69 93 ALA A O 1
ATOM 746 N N . ARG A 1 94 ? 3.627 -5.702 3.800 1.00 95.25 94 ARG A N 1
ATOM 747 C CA . ARG A 1 94 ? 4.377 -6.968 3.729 1.00 95.25 94 ARG A CA 1
ATOM 748 C C . ARG A 1 94 ? 5.639 -6.972 4.576 1.00 95.25 94 ARG A C 1
ATOM 750 O O . ARG A 1 94 ? 5.987 -8.014 5.120 1.00 95.25 94 ARG A O 1
ATOM 757 N N . VAL A 1 95 ? 6.293 -5.822 4.722 1.00 94.25 95 VAL A N 1
ATOM 758 C CA . VAL A 1 95 ? 7.435 -5.678 5.641 1.00 94.25 95 VAL A CA 1
ATOM 759 C C . VAL A 1 95 ? 6.996 -5.408 7.085 1.00 94.25 95 VAL A C 1
ATOM 761 O O . VAL A 1 95 ? 7.829 -5.330 7.982 1.00 94.25 95 VAL A O 1
ATOM 764 N N . GLY A 1 96 ? 5.687 -5.303 7.337 1.00 94.50 96 GLY A N 1
ATOM 765 C CA . GLY A 1 96 ? 5.133 -5.071 8.667 1.00 94.50 96 GLY A CA 1
ATOM 766 C C . GLY A 1 96 ? 5.374 -3.660 9.204 1.00 94.50 96 GLY A C 1
ATOM 767 O O . GLY A 1 96 ? 5.387 -3.490 10.423 1.00 94.50 96 GLY A O 1
ATOM 768 N N . ALA A 1 97 ? 5.567 -2.677 8.320 1.00 94.44 97 ALA A N 1
ATOM 769 C CA . ALA A 1 97 ? 5.759 -1.282 8.695 1.00 94.44 97 ALA A CA 1
ATOM 770 C C . ALA A 1 97 ? 4.491 -0.682 9.321 1.00 94.44 97 ALA A C 1
ATOM 772 O O . ALA A 1 97 ? 3.368 -1.136 9.075 1.00 94.44 97 ALA A O 1
ATOM 773 N N . THR A 1 98 ? 4.686 0.369 10.118 1.00 95.25 98 THR A N 1
ATOM 774 C CA . THR A 1 98 ? 3.592 1.223 10.588 1.00 95.25 98 THR A CA 1
ATOM 775 C C . THR A 1 98 ? 3.436 2.393 9.626 1.00 95.25 98 THR A C 1
ATOM 777 O O . THR A 1 98 ? 4.421 3.043 9.283 1.00 95.25 98 THR A O 1
ATOM 780 N N . VAL A 1 99 ? 2.208 2.640 9.172 1.00 96.00 99 VAL A N 1
ATOM 781 C CA . VAL A 1 99 ? 1.910 3.624 8.127 1.00 96.00 99 VAL A CA 1
ATOM 782 C C . VAL A 1 99 ? 0.744 4.505 8.545 1.00 96.00 99 VAL A C 1
ATOM 784 O O . VAL A 1 99 ? -0.286 3.993 8.985 1.00 96.00 99 VAL A O 1
ATOM 787 N N . VAL A 1 100 ? 0.867 5.817 8.363 1.00 95.25 100 VAL A N 1
ATOM 788 C CA . VAL A 1 100 ? -0.247 6.763 8.467 1.00 95.25 100 VAL A CA 1
ATOM 789 C C . VAL A 1 100 ? -0.648 7.195 7.061 1.00 95.25 100 VAL A C 1
ATOM 791 O O . VAL A 1 100 ? 0.008 8.006 6.419 1.00 95.25 100 VAL A O 1
ATOM 794 N N . TYR A 1 101 ? -1.769 6.671 6.571 1.00 94.69 101 TYR A N 1
ATOM 795 C CA . TYR A 1 101 ? -2.275 6.987 5.239 1.00 94.69 101 TYR A CA 1
ATOM 796 C C . TYR A 1 101 ? -3.403 8.015 5.293 1.00 94.69 101 TYR A C 1
ATOM 798 O O . TYR A 1 101 ? -4.404 7.808 5.979 1.00 94.69 101 TYR A O 1
ATOM 806 N N . GLU A 1 102 ? -3.289 9.087 4.512 1.00 91.75 102 GLU A N 1
ATOM 807 C CA . GLU A 1 102 ? -4.348 10.080 4.334 1.00 91.75 102 GLU A CA 1
ATOM 808 C C . GLU A 1 102 ? -5.053 9.894 2.987 1.00 91.75 102 GLU A C 1
ATOM 810 O O . GLU A 1 102 ? -4.438 9.972 1.922 1.00 91.75 102 GLU A O 1
ATOM 815 N N . SER A 1 103 ? -6.370 9.672 3.021 1.00 82.50 103 SER A N 1
ATOM 816 C CA . SER A 1 103 ? -7.173 9.629 1.797 1.00 82.50 103 SER A CA 1
ATOM 817 C C . SER A 1 103 ? -7.686 11.025 1.456 1.00 82.50 103 SER A C 1
ATOM 819 O O . SER A 1 103 ? -8.607 11.532 2.102 1.00 82.50 103 SER A O 1
ATOM 821 N N . GLY A 1 104 ? -7.140 11.614 0.387 1.00 74.00 104 GLY A N 1
ATOM 822 C CA . GLY A 1 104 ? -7.470 12.977 -0.050 1.00 74.00 104 GLY A CA 1
ATOM 823 C C . GLY A 1 104 ? -8.941 13.219 -0.417 1.00 74.00 104 GLY A C 1
ATOM 824 O O . GLY A 1 104 ? -9.347 14.363 -0.552 1.00 74.00 104 GLY A O 1
ATOM 825 N N . GLY A 1 105 ? -9.757 12.170 -0.568 1.00 68.81 105 GLY A N 1
ATOM 826 C CA . GLY A 1 105 ? -11.201 12.312 -0.797 1.00 68.81 105 GLY A CA 1
ATOM 827 C C . GLY A 1 105 ? -12.035 12.491 0.476 1.00 68.81 105 GLY A C 1
ATOM 828 O O . GLY A 1 105 ? -13.215 12.798 0.377 1.00 68.81 105 GLY A O 1
ATOM 829 N N . SER A 1 106 ? -11.463 12.263 1.664 1.00 69.56 106 SER A N 1
ATOM 830 C CA . SER A 1 106 ? -12.248 12.164 2.905 1.00 69.56 106 SER A CA 1
ATOM 831 C C . SER A 1 106 ? -11.673 12.914 4.106 1.00 69.56 106 SER A C 1
ATOM 833 O O . SER A 1 106 ? -12.309 12.902 5.157 1.00 69.56 106 SER A O 1
ATOM 835 N N . ASN A 1 107 ? -10.485 13.525 3.985 1.00 75.25 107 ASN A N 1
ATOM 836 C CA . ASN A 1 107 ? -9.714 14.106 5.100 1.00 75.25 107 ASN A CA 1
ATOM 837 C C . ASN A 1 107 ? -9.544 13.152 6.301 1.00 75.25 107 ASN A C 1
ATOM 839 O O . ASN A 1 107 ? -9.276 13.577 7.424 1.00 75.25 107 ASN A O 1
ATOM 843 N N . LYS A 1 108 ? -9.715 11.844 6.075 1.00 83.75 108 LYS A N 1
ATOM 844 C CA . LYS A 1 108 ? -9.522 10.798 7.076 1.00 83.75 108 LYS A CA 1
ATOM 845 C C . LYS A 1 108 ? -8.100 10.284 6.980 1.00 83.75 108 LYS A C 1
ATOM 847 O O . LYS A 1 108 ? -7.591 10.034 5.881 1.00 83.75 108 LYS A O 1
ATOM 852 N N . ARG A 1 109 ? -7.505 10.065 8.149 1.00 91.62 109 ARG A N 1
ATOM 853 C CA . ARG A 1 109 ? -6.242 9.353 8.290 1.00 91.62 109 ARG A CA 1
ATOM 854 C C . ARG A 1 109 ? -6.476 7.976 8.876 1.00 91.62 109 ARG A C 1
ATOM 856 O O . ARG A 1 109 ? -7.326 7.789 9.751 1.00 91.62 109 ARG A O 1
ATOM 863 N N . PHE A 1 110 ? -5.702 7.029 8.377 1.00 93.50 110 PHE A N 1
ATOM 864 C CA . PHE A 1 110 ? -5.691 5.654 8.833 1.00 93.50 110 PHE A CA 1
ATOM 865 C C . PHE A 1 110 ? -4.287 5.323 9.312 1.00 93.50 110 PHE A C 1
ATOM 867 O O . PHE A 1 110 ? -3.339 5.388 8.536 1.00 93.50 110 PHE A O 1
ATOM 874 N N . LEU A 1 111 ? -4.161 4.958 10.579 1.00 95.38 111 LEU A N 1
ATOM 875 C CA . LEU A 1 111 ? -2.992 4.266 11.084 1.00 95.38 111 LEU A CA 1
ATOM 876 C C . LEU A 1 111 ? -3.158 2.786 10.785 1.00 95.38 111 LEU A C 1
ATOM 878 O O . LEU A 1 111 ? -4.085 2.148 11.286 1.00 95.38 111 LEU A O 1
ATOM 882 N N . PHE A 1 112 ? -2.227 2.255 10.017 1.00 96.38 112 PHE A N 1
ATOM 883 C CA . PHE A 1 112 ? -2.065 0.841 9.775 1.00 96.38 112 PHE A CA 1
ATOM 884 C C . PHE A 1 112 ? -0.805 0.369 10.495 1.00 96.38 112 PHE A C 1
ATOM 886 O O . PHE A 1 112 ? 0.303 0.777 10.166 1.00 96.38 112 PHE A O 1
ATOM 893 N N . SER A 1 113 ? -0.971 -0.490 11.491 1.00 93.62 113 SER A N 1
ATOM 894 C CA . SER A 1 113 ? 0.116 -1.224 12.137 1.00 93.62 113 SER A CA 1
ATOM 895 C C . SER A 1 113 ? -0.284 -2.692 12.215 1.00 93.62 113 SER A C 1
ATOM 897 O O . SER A 1 113 ? -1.470 -2.990 12.087 1.00 93.62 113 SER A O 1
ATOM 899 N N . ARG A 1 114 ? 0.678 -3.615 12.372 1.00 88.50 114 ARG A N 1
ATOM 900 C CA . ARG A 1 114 ? 0.498 -5.080 12.224 1.00 88.50 114 ARG A CA 1
ATOM 901 C C . ARG A 1 114 ? -0.934 -5.563 12.480 1.00 88.50 114 ARG A C 1
ATOM 903 O O . ARG A 1 114 ? -1.587 -6.003 11.538 1.00 88.50 114 ARG A O 1
ATOM 910 N N . ASP A 1 115 ? -1.424 -5.409 13.707 1.00 84.75 115 ASP A N 1
ATOM 911 C CA . ASP A 1 115 ? -2.748 -5.893 14.118 1.00 84.75 115 ASP A CA 1
ATOM 912 C C . ASP A 1 115 ? -3.694 -4.767 14.573 1.00 84.75 115 ASP A C 1
ATOM 914 O O . ASP A 1 115 ? -4.789 -5.025 15.070 1.00 84.75 115 ASP A O 1
ATOM 918 N N . THR A 1 116 ? -3.299 -3.512 14.349 1.00 91.31 116 THR A N 1
ATOM 919 C CA . THR A 1 116 ? -4.025 -2.322 14.800 1.00 91.31 116 THR A CA 1
ATOM 920 C C . THR A 1 116 ? -4.357 -1.429 13.616 1.00 91.31 116 THR A C 1
ATOM 922 O O . THR A 1 116 ? -3.466 -1.003 12.882 1.00 91.31 116 THR A O 1
ATOM 925 N N . VAL A 1 117 ? -5.641 -1.098 13.458 1.00 94.56 117 VAL A N 1
ATOM 926 C CA . VAL A 1 117 ? -6.108 -0.190 12.409 1.00 94.56 117 VAL A CA 1
ATOM 927 C C . VAL A 1 117 ? -6.959 0.920 13.011 1.00 94.56 117 VAL A C 1
ATOM 929 O O . VAL A 1 117 ? -8.110 0.725 13.399 1.00 94.56 117 VAL A O 1
ATOM 932 N N . VAL A 1 118 ? -6.415 2.128 13.082 1.00 93.38 118 VAL A N 1
ATOM 933 C CA . VAL A 1 118 ? -7.116 3.267 13.686 1.00 93.38 118 VAL A CA 1
ATOM 934 C C . VAL A 1 118 ? -7.476 4.268 12.607 1.00 93.38 118 VAL A C 1
ATOM 936 O O . VAL A 1 118 ? -6.622 4.707 11.854 1.00 93.38 118 VAL A O 1
ATOM 939 N N . GLN A 1 119 ? -8.745 4.654 1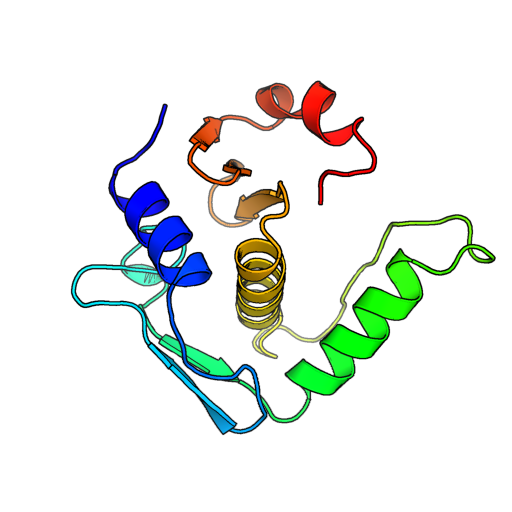2.551 1.00 91.81 119 GLN A N 1
ATOM 940 C CA . GLN A 1 119 ? -9.194 5.795 11.764 1.00 91.81 119 GLN A CA 1
ATOM 941 C C . GLN A 1 119 ? -9.348 6.995 12.696 1.00 91.81 119 GLN A C 1
ATOM 943 O O . GLN A 1 119 ? -9.957 6.856 13.759 1.00 91.81 119 GLN A O 1
ATOM 948 N N . GLY A 1 120 ? -8.839 8.152 12.282 1.00 89.69 120 GLY A N 1
ATOM 949 C CA . GLY A 1 120 ? -8.895 9.387 13.059 1.00 89.69 120 GLY A CA 1
ATOM 950 C C . GLY A 1 120 ? -8.777 10.639 12.193 1.00 89.69 120 GLY A C 1
ATOM 951 O O . GLY A 1 120 ? -8.735 10.575 10.958 1.00 89.69 120 GLY A O 1
ATOM 952 N N . SER A 1 121 ? -8.747 11.778 12.870 1.00 87.06 121 SER A N 1
ATOM 953 C CA . SER A 1 121 ? -8.515 13.105 12.309 1.00 87.06 121 SER A CA 1
ATOM 954 C C . SER A 1 121 ? -7.025 13.365 12.053 1.00 87.06 121 SER A C 1
ATOM 956 O O . SER A 1 121 ? -6.154 12.561 12.390 1.00 87.06 121 SER A O 1
ATOM 958 N N . GLN A 1 122 ? -6.709 14.519 11.464 1.00 81.69 122 GLN A N 1
ATOM 959 C CA . GLN A 1 122 ? -5.330 14.936 11.213 1.00 81.69 122 GLN A CA 1
ATOM 960 C C . GLN A 1 122 ? -4.501 15.071 12.503 1.00 81.69 122 GLN A C 1
ATOM 962 O O . GLN A 1 122 ? -3.349 14.630 12.534 1.00 81.69 122 GLN A O 1
ATOM 967 N N . SER A 1 123 ? -5.087 15.648 13.558 1.00 85.75 123 SER A N 1
ATOM 968 C CA . SER A 1 123 ? -4.418 15.900 14.840 1.00 85.75 123 SER A CA 1
ATOM 969 C C . SER A 1 123 ? -4.083 14.624 15.608 1.00 85.75 123 SER A C 1
ATOM 971 O O . SER A 1 123 ? -3.070 14.589 16.306 1.00 85.75 123 SER A O 1
ATOM 973 N N . ASP A 1 124 ? -4.872 13.562 15.431 1.00 86.75 124 ASP A N 1
ATOM 974 C CA . ASP A 1 124 ? -4.743 12.323 16.211 1.00 86.75 124 ASP A CA 1
ATOM 975 C C . ASP A 1 124 ? -3.417 11.588 15.957 1.00 86.75 124 ASP A C 1
ATOM 977 O O . ASP A 1 124 ? -2.948 10.833 16.806 1.00 86.75 124 ASP A O 1
ATOM 981 N N . PHE A 1 125 ? -2.779 11.828 14.806 1.00 89.69 125 PHE A N 1
ATOM 982 C CA . PHE A 1 125 ? -1.581 11.097 14.377 1.00 89.69 125 PHE A CA 1
ATOM 983 C C . PHE A 1 125 ? -0.285 11.916 14.423 1.00 89.69 125 PHE A C 1
ATOM 985 O O . PHE A 1 125 ? 0.772 11.397 14.073 1.00 89.69 125 PHE A O 1
ATOM 992 N N . VAL A 1 126 ? -0.322 13.174 14.880 1.00 86.69 126 VAL A N 1
ATOM 993 C CA . VAL A 1 126 ? 0.857 14.065 14.879 1.00 86.69 126 VAL A CA 1
ATOM 994 C C . VAL A 1 126 ? 2.024 13.484 15.678 1.00 86.69 126 VAL A C 1
ATOM 996 O O . VAL A 1 126 ? 3.163 13.557 15.230 1.00 86.69 126 VAL A O 1
ATOM 999 N N . GLN A 1 127 ? 1.765 12.893 16.848 1.00 87.69 127 GLN A N 1
ATOM 1000 C CA . GLN A 1 127 ? 2.837 12.306 17.664 1.00 87.69 127 GLN A CA 1
ATOM 1001 C C . GLN A 1 127 ? 3.401 11.023 17.046 1.00 87.69 127 GLN A C 1
ATOM 1003 O O . GLN A 1 127 ? 4.590 10.759 17.175 1.00 87.69 127 GLN A O 1
ATOM 1008 N N . ILE A 1 128 ? 2.567 10.255 16.342 1.00 87.50 128 ILE A N 1
ATOM 1009 C CA . ILE A 1 128 ? 2.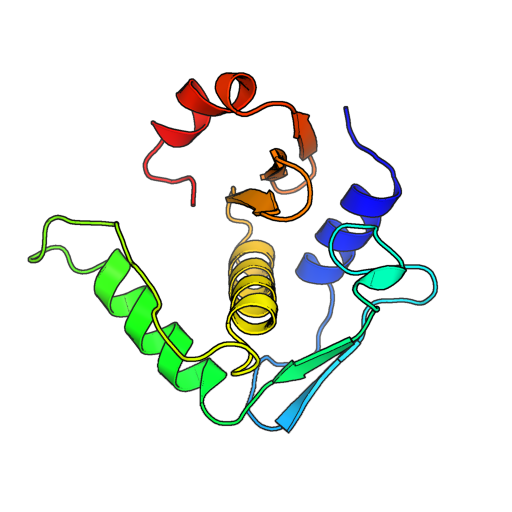983 9.021 15.670 1.00 87.50 128 ILE A CA 1
ATOM 1010 C C . ILE A 1 128 ? 3.910 9.344 14.492 1.00 87.50 128 I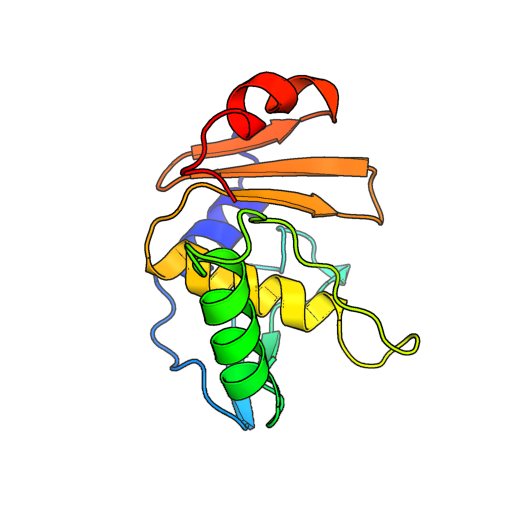LE A C 1
ATOM 1012 O O . ILE A 1 128 ? 4.951 8.717 14.348 1.00 87.50 128 ILE A O 1
ATOM 1016 N N . LEU A 1 129 ? 3.600 10.394 13.727 1.00 87.25 129 LEU A N 1
ATOM 1017 C CA . LEU A 1 129 ? 4.431 10.870 12.614 1.00 87.25 129 LEU A CA 1
ATOM 1018 C C . LEU A 1 129 ? 5.807 11.415 13.037 1.00 87.25 129 LEU A C 1
ATOM 1020 O O . LEU A 1 129 ? 6.667 11.608 12.187 1.00 87.25 129 LEU A O 1
ATOM 1024 N N . LYS A 1 130 ? 6.040 11.674 14.332 1.00 87.00 130 LYS A N 1
ATOM 1025 C CA . LYS A 1 130 ? 7.379 12.030 14.835 1.00 87.00 130 LYS A CA 1
ATOM 1026 C C . LYS A 1 130 ? 8.306 10.822 14.958 1.00 87.00 130 LYS A C 1
ATOM 1028 O O . LYS A 1 130 ? 9.505 11.008 15.142 1.00 87.00 130 LYS A O 1
ATOM 1033 N N . ASN A 1 131 ? 7.766 9.605 14.911 1.00 87.19 131 ASN A N 1
ATOM 1034 C CA . ASN A 1 131 ? 8.569 8.395 14.937 1.00 87.19 131 ASN A CA 1
ATOM 1035 C C . ASN A 1 131 ? 9.185 8.165 13.542 1.00 87.19 131 ASN A C 1
ATOM 1037 O O . ASN A 1 131 ? 8.425 7.972 12.595 1.00 87.19 131 ASN A O 1
ATOM 1041 N N . PRO A 1 132 ? 10.525 8.140 13.405 1.00 82.31 132 PRO A N 1
ATOM 1042 C CA . PRO A 1 132 ? 11.186 7.961 12.110 1.00 82.31 132 PRO A CA 1
ATOM 1043 C C . PRO A 1 132 ? 10.909 6.599 11.452 1.00 82.31 132 PRO A C 1
ATOM 1045 O O . PRO A 1 132 ? 11.091 6.462 10.249 1.00 82.31 132 PRO A O 1
ATOM 1048 N N . GLU A 1 133 ? 10.438 5.609 12.215 1.00 84.69 133 GLU A N 1
ATOM 1049 C CA . GLU A 1 133 ? 10.045 4.284 11.712 1.00 84.69 133 GLU A CA 1
ATOM 1050 C C . GLU A 1 133 ? 8.602 4.246 11.169 1.00 84.69 133 GLU A C 1
ATOM 1052 O O . GLU A 1 133 ? 8.108 3.191 10.763 1.00 84.69 133 GLU A O 1
ATOM 1057 N N . THR A 1 134 ? 7.885 5.375 11.219 1.00 88.31 134 THR A N 1
ATOM 1058 C CA . THR A 1 134 ? 6.531 5.508 10.668 1.00 88.31 134 THR A CA 1
ATOM 1059 C C . THR A 1 134 ? 6.566 6.198 9.312 1.00 88.31 134 THR A C 1
ATOM 1061 O O . THR A 1 134 ? 7.171 7.258 9.166 1.00 88.31 134 THR A O 1
ATOM 1064 N N . TYR A 1 135 ? 5.863 5.598 8.351 1.00 84.81 135 TYR A N 1
ATOM 1065 C CA . TYR A 1 135 ? 5.737 6.077 6.974 1.00 84.81 135 TYR A CA 1
ATOM 1066 C C . TYR A 1 135 ? 4.426 6.826 6.731 1.00 84.81 135 TYR A C 1
ATOM 1068 O O . TYR A 1 135 ? 3.405 6.471 7.371 1.00 84.81 135 TYR A O 1
#